Protein AF-A0A4Y7SCY8-F1 (afdb_monomer)

Mean predicted aligned error: 16.17 Å

Solvent-accessible surface area (backbone atoms only — not comparable to full-atom values): 8441 Å² total; per-residue (Å²): 136,86,80,52,72,66,57,56,50,51,53,52,52,53,58,57,61,72,68,64,73,79,76,73,81,62,81,83,81,63,53,96,80,76,56,55,73,68,56,47,51,55,48,59,73,68,50,80,86,75,78,75,74,79,76,79,71,81,71,96,71,90,71,91,79,78,65,60,58,93,83,46,55,41,35,58,66,50,51,37,51,25,41,33,74,73,66,67,45,55,67,69,60,37,48,51,55,42,52,54,47,34,73,57,31,16,30,80,87,68,52,22,28,49,82,67,67,69,52,73,86,41,50,84,81,65,68,82,90,56,56,61,56

Organism: Coprinellus micaceus (NCBI:txid71717)

Nearest PDB structures (foldseek):
  2yp1-assembly2_D  TM=9.973E-01  e=1.282E-07  Cyclocybe aegerita
  6ekw-assembly1_A  TM=9.989E-01  e=1.373E-07  Cyclocybe aegerita
  7pn7-assembly1_A  TM=9.985E-01  e=2.743E-07  Cyclocybe aegerita

Structure (mmCIF, N/CA/C/O backbone):
data_AF-A0A4Y7SCY8-F1
#
_entry.id   AF-A0A4Y7SCY8-F1
#
loop_
_atom_site.group_PDB
_atom_site.id
_atom_site.type_symbol
_atom_site.label_atom_id
_atom_site.label_alt_id
_atom_site.label_comp_id
_atom_site.label_asym_id
_atom_site.label_entity_id
_atom_site.label_seq_id
_atom_site.pdbx_PDB_ins_code
_atom_site.Cartn_x
_atom_site.Cartn_y
_atom_site.Cartn_z
_atom_site.occupancy
_atom_site.B_iso_or_equiv
_atom_site.auth_seq_id
_atom_site.auth_comp_id
_atom_site.auth_asym_id
_atom_site.auth_atom_id
_atom_site.pdbx_PDB_model_num
ATOM 1 N N . MET A 1 1 ? 3.379 31.008 -13.791 1.00 52.06 1 MET A N 1
ATOM 2 C CA . MET A 1 1 ? 1.904 31.108 -13.770 1.00 52.06 1 MET A CA 1
ATOM 3 C C . MET A 1 1 ? 1.502 31.354 -12.321 1.00 52.06 1 MET A C 1
ATOM 5 O O . MET A 1 1 ? 1.728 30.479 -11.499 1.00 52.06 1 MET A O 1
ATOM 9 N N . ALA A 1 2 ? 1.087 32.571 -11.962 1.00 66.75 2 ALA A N 1
ATOM 10 C CA . ALA A 1 2 ? 0.773 32.913 -10.572 1.00 66.75 2 ALA A CA 1
ATOM 11 C C . ALA A 1 2 ? -0.702 32.600 -10.292 1.00 66.75 2 ALA A C 1
ATOM 13 O O . ALA A 1 2 ? -1.580 33.135 -10.966 1.00 66.75 2 ALA A O 1
ATOM 14 N N . PHE A 1 3 ? -0.974 31.720 -9.328 1.00 75.12 3 PHE A N 1
ATOM 15 C CA . PHE A 1 3 ? -2.342 31.434 -8.905 1.00 75.12 3 PHE A CA 1
ATOM 16 C C . PHE A 1 3 ? -2.903 32.615 -8.108 1.00 75.12 3 PHE A C 1
ATOM 18 O O . PHE A 1 3 ? -2.217 33.205 -7.272 1.00 75.12 3 PHE A O 1
ATOM 25 N N . ASN A 1 4 ? -4.152 32.984 -8.391 1.00 85.50 4 ASN A N 1
ATOM 26 C CA . ASN A 1 4 ?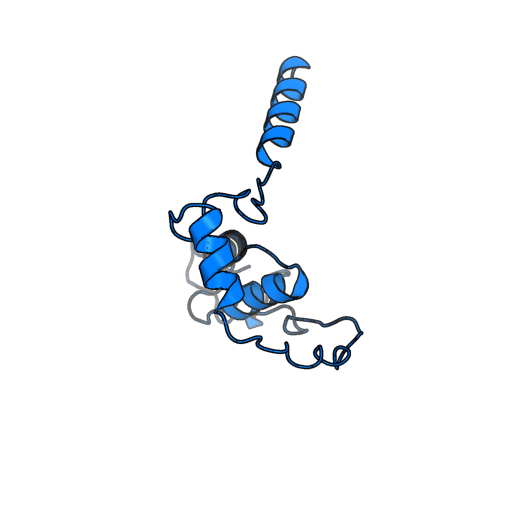 -4.814 34.084 -7.701 1.00 85.50 4 ASN A CA 1
ATOM 27 C C . ASN A 1 4 ? -5.115 33.700 -6.234 1.00 85.50 4 ASN A C 1
ATOM 29 O O . ASN A 1 4 ? -5.271 32.526 -5.887 1.00 85.50 4 ASN A O 1
ATOM 33 N N . ARG A 1 5 ? -5.172 34.699 -5.343 1.00 82.38 5 ARG A N 1
ATOM 34 C CA . ARG A 1 5 ? -5.378 34.474 -3.899 1.00 82.38 5 ARG A CA 1
ATOM 35 C C . ARG A 1 5 ? -6.682 33.725 -3.599 1.00 82.38 5 ARG A C 1
ATOM 37 O O . ARG A 1 5 ? -6.717 32.916 -2.678 1.00 82.38 5 ARG A O 1
ATOM 44 N N . SER A 1 6 ? -7.716 33.946 -4.406 1.00 83.94 6 SER A N 1
ATOM 45 C CA . SER A 1 6 ? -9.010 33.267 -4.288 1.00 83.94 6 SER A CA 1
ATOM 46 C C . SER A 1 6 ? -8.925 31.773 -4.611 1.00 83.94 6 SER A C 1
ATOM 48 O O . SER A 1 6 ? -9.537 30.965 -3.925 1.00 83.94 6 SER A O 1
ATOM 50 N N . PHE A 1 7 ? -8.127 31.386 -5.605 1.00 86.25 7 PHE A N 1
ATOM 51 C CA . PHE A 1 7 ? -7.899 29.991 -5.977 1.00 86.25 7 PHE A CA 1
ATOM 52 C C . PHE A 1 7 ? -7.107 29.256 -4.900 1.00 86.25 7 PHE A C 1
ATOM 54 O O . PHE A 1 7 ? -7.470 28.145 -4.530 1.00 86.25 7 PHE A O 1
ATOM 61 N N . LEU A 1 8 ? -6.077 29.898 -4.341 1.00 86.62 8 LEU A N 1
ATOM 62 C CA . LEU A 1 8 ? -5.317 29.336 -3.221 1.00 86.62 8 LEU A CA 1
ATOM 63 C C . LEU A 1 8 ? -6.203 29.142 -1.979 1.00 86.62 8 LEU A C 1
ATOM 65 O O . LEU A 1 8 ? -6.114 28.112 -1.318 1.00 86.62 8 LEU A O 1
ATOM 69 N N . SER A 1 9 ? -7.092 30.099 -1.700 1.00 86.19 9 SER A N 1
ATOM 70 C CA . SER A 1 9 ? -8.082 30.010 -0.620 1.00 86.19 9 SER A CA 1
ATOM 71 C C . SER A 1 9 ? -9.086 28.873 -0.837 1.00 86.19 9 SER A C 1
ATOM 73 O O . SER A 1 9 ? -9.328 28.097 0.086 1.00 86.19 9 SER A O 1
ATOM 75 N N . LEU A 1 10 ? -9.643 28.749 -2.043 1.00 89.44 10 LEU A N 1
ATOM 76 C CA . LEU A 1 10 ? -10.599 27.696 -2.379 1.00 89.44 10 LEU A CA 1
ATOM 77 C C . LEU A 1 10 ? -9.946 26.312 -2.294 1.00 89.44 10 LEU A C 1
ATOM 79 O O . LEU A 1 10 ? -10.507 25.398 -1.698 1.00 89.44 10 LEU A O 1
ATOM 83 N N . PHE A 1 11 ? -8.739 26.173 -2.845 1.00 87.75 11 PHE A N 1
ATOM 84 C CA . PHE A 1 11 ? -7.973 24.931 -2.797 1.00 87.75 11 PHE A CA 1
ATOM 85 C C . PHE A 1 11 ? -7.641 24.524 -1.356 1.00 87.75 11 PHE A C 1
ATOM 87 O O . PHE A 1 11 ? -7.809 23.361 -0.994 1.00 87.75 11 PHE A O 1
ATOM 94 N N . ALA A 1 12 ? -7.236 25.479 -0.512 1.00 87.44 12 ALA A N 1
ATOM 95 C CA . ALA A 1 12 ? -6.989 25.225 0.905 1.00 87.44 12 ALA A CA 1
ATOM 96 C C . ALA A 1 12 ? -8.257 24.754 1.634 1.00 87.44 12 ALA A C 1
ATOM 98 O O . ALA A 1 12 ? -8.200 23.800 2.406 1.00 87.44 12 ALA A O 1
ATOM 99 N N . LEU A 1 13 ? -9.406 25.376 1.354 1.00 87.50 13 LEU A N 1
ATOM 100 C CA . LEU A 1 13 ? -10.684 25.023 1.972 1.00 87.50 13 LEU A CA 1
ATOM 101 C C . LEU A 1 13 ? -11.157 23.620 1.556 1.00 87.50 13 LEU A C 1
ATOM 103 O O . LEU A 1 13 ? -11.545 22.827 2.411 1.00 87.50 13 LEU A O 1
ATOM 107 N N . VAL A 1 14 ? -11.053 23.277 0.268 1.00 87.06 14 VAL A N 1
ATOM 108 C CA . VAL A 1 14 ? -11.416 21.946 -0.254 1.00 87.06 14 VAL A CA 1
ATOM 109 C C . VAL A 1 14 ? -10.481 20.852 0.279 1.00 87.06 14 VAL A C 1
ATOM 111 O O . VAL A 1 14 ? -10.954 19.790 0.688 1.00 87.06 14 VAL A O 1
ATOM 114 N N . SER A 1 15 ? -9.171 21.106 0.355 1.00 81.25 15 SER A N 1
ATOM 115 C CA . SER A 1 15 ? -8.226 20.169 0.983 1.00 81.25 15 SER A CA 1
ATOM 116 C C . SER A 1 15 ? -8.512 19.964 2.472 1.00 81.25 15 SER A C 1
ATOM 118 O O . SER A 1 15 ? -8.378 18.850 2.971 1.00 81.25 15 SER A O 1
ATOM 120 N N . LEU A 1 16 ? -8.955 20.997 3.195 1.00 79.75 16 LEU A N 1
ATOM 121 C CA . LEU A 1 16 ? -9.318 20.852 4.607 1.00 79.75 16 LEU A CA 1
ATOM 122 C C . LEU A 1 16 ? -10.574 19.981 4.788 1.00 79.75 16 LEU A C 1
ATOM 124 O O . LEU A 1 16 ? -10.606 19.116 5.657 1.00 79.75 16 LEU A O 1
ATOM 128 N N . LEU A 1 17 ? -11.590 20.182 3.943 1.00 74.56 17 LEU A N 1
ATOM 129 C CA . LEU A 1 17 ? -12.866 19.456 3.995 1.00 74.56 17 LEU A CA 1
ATOM 130 C C . LEU A 1 17 ? -12.732 17.969 3.642 1.00 74.56 17 LEU A C 1
ATOM 132 O O . LEU A 1 17 ? -13.449 17.140 4.192 1.00 74.56 17 LEU A O 1
ATOM 136 N N . THR A 1 18 ? -11.809 17.621 2.747 1.00 71.00 18 THR A N 1
ATOM 137 C CA . THR A 1 18 ? -11.610 16.235 2.282 1.00 71.00 18 THR A CA 1
ATOM 138 C C . THR A 1 18 ? -10.847 15.350 3.271 1.00 71.00 18 THR A C 1
ATOM 140 O O . THR A 1 18 ? -10.896 14.132 3.142 1.00 71.00 18 THR A O 1
ATOM 143 N N . ASN A 1 19 ? -10.199 15.931 4.287 1.00 61.97 19 ASN A N 1
ATOM 144 C CA . ASN A 1 19 ? -9.495 15.191 5.342 1.00 61.97 19 ASN A CA 1
ATOM 145 C C . ASN A 1 19 ? -10.348 14.950 6.600 1.00 61.97 19 ASN A C 1
ATOM 147 O O . ASN A 1 19 ? -9.864 14.370 7.573 1.00 61.97 19 ASN A O 1
ATOM 151 N N . ILE A 1 20 ? -11.621 15.361 6.601 1.00 63.69 20 ILE A N 1
ATOM 152 C CA . ILE A 1 20 ? -12.555 15.067 7.694 1.00 63.69 20 ILE A CA 1
ATOM 153 C C . ILE A 1 20 ? -13.111 13.653 7.481 1.00 63.69 20 ILE A C 1
ATOM 155 O O . ILE A 1 20 ? -14.288 13.456 7.177 1.00 63.69 20 ILE A O 1
ATOM 159 N N . SER A 1 21 ? -12.245 12.646 7.608 1.00 56.44 21 SER A N 1
ATOM 160 C CA . SER A 1 21 ? -12.667 11.253 7.734 1.00 56.44 21 SER A CA 1
ATOM 161 C C . SER A 1 21 ? -13.548 11.146 8.972 1.00 56.44 21 SER A C 1
ATOM 163 O O . SER A 1 21 ? -13.070 11.206 10.103 1.00 56.44 21 SER A O 1
ATOM 165 N N . SER A 1 22 ? -14.857 11.042 8.757 1.00 56.62 22 SER A N 1
ATOM 166 C CA . SER A 1 22 ? -15.841 10.858 9.817 1.00 56.62 22 SER A CA 1
ATOM 167 C C . SER A 1 22 ? -15.729 9.414 10.296 1.00 56.62 22 SER A C 1
ATOM 169 O O . SER A 1 22 ? -16.435 8.521 9.832 1.00 56.62 22 SER A O 1
ATOM 171 N N . THR A 1 23 ? -14.793 9.154 11.205 1.00 48.28 23 THR A N 1
ATOM 172 C CA . THR A 1 23 ? -14.781 7.902 11.952 1.00 48.28 23 THR A CA 1
ATOM 173 C C . THR A 1 23 ? -15.944 7.966 12.935 1.00 48.28 23 THR A C 1
ATOM 175 O O . THR A 1 23 ? -15.848 8.524 14.026 1.00 48.28 23 THR A O 1
ATOM 178 N N . LEU A 1 24 ? -17.100 7.436 12.528 1.00 50.78 24 LEU A N 1
ATOM 179 C CA . LEU A 1 24 ? -18.202 7.179 13.448 1.00 50.78 24 LEU A CA 1
ATOM 180 C C . LEU A 1 24 ? -17.775 6.024 14.356 1.00 50.78 24 LEU A C 1
ATOM 182 O O . LEU A 1 24 ? -18.077 4.857 14.109 1.00 50.78 24 LEU A O 1
ATOM 186 N N . ALA A 1 25 ? -17.001 6.357 15.387 1.00 51.84 25 ALA A N 1
ATOM 187 C CA . ALA A 1 25 ? -16.737 5.474 16.503 1.00 51.84 25 ALA A CA 1
ATOM 188 C C . ALA A 1 25 ? -18.059 5.300 17.258 1.00 51.84 25 ALA A C 1
ATOM 190 O O . ALA A 1 25 ? -18.403 6.083 18.137 1.00 51.84 25 ALA A O 1
ATOM 191 N N . PHE A 1 26 ? -18.784 4.262 16.844 1.00 38.53 26 PHE A N 1
ATOM 192 C CA . PHE A 1 26 ? -20.073 3.798 17.349 1.00 38.53 26 PHE A CA 1
ATOM 193 C C . PHE A 1 26 ? -21.268 4.725 17.036 1.00 38.53 26 PHE A C 1
ATOM 195 O O . PHE A 1 26 ? -21.239 5.919 17.335 1.00 38.53 26 PHE A O 1
ATOM 202 N N . PRO A 1 27 ? -22.359 4.197 16.441 1.00 51.56 27 PRO A N 1
ATOM 203 C CA . PRO A 1 27 ? -23.592 4.957 16.280 1.00 51.56 27 PRO A CA 1
ATOM 204 C C . PRO A 1 27 ? -24.110 5.361 17.662 1.00 51.56 27 PRO A C 1
ATOM 206 O O . PRO A 1 27 ? -24.338 4.516 18.526 1.00 51.56 27 PRO A O 1
ATOM 209 N N . SER A 1 28 ? -24.270 6.665 17.880 1.00 51.16 28 SER A N 1
ATOM 210 C CA . SER A 1 28 ? -24.792 7.212 19.127 1.00 51.16 28 SER A CA 1
ATOM 211 C C . SER A 1 28 ? -26.221 6.704 19.354 1.00 51.16 28 SER A C 1
ATOM 213 O O . SER A 1 28 ? -27.143 7.123 18.664 1.00 51.16 28 SER A O 1
ATOM 215 N N . TYR A 1 29 ? -26.374 5.770 20.295 1.00 46.81 29 TYR A N 1
ATOM 216 C CA . TYR A 1 29 ? -27.619 5.348 20.955 1.00 46.81 29 TYR A CA 1
ATOM 217 C C . TYR A 1 29 ? -28.839 5.061 20.063 1.00 46.81 29 TYR A C 1
ATOM 219 O O . TYR A 1 29 ? -29.977 5.201 20.510 1.00 46.81 29 TYR A O 1
ATOM 227 N N . SER A 1 30 ? -28.642 4.606 18.823 1.00 55.00 30 SER A N 1
ATOM 228 C CA . SER A 1 30 ? -29.727 3.899 18.139 1.00 55.00 30 SER A CA 1
ATOM 229 C C . SER A 1 30 ? -29.990 2.609 18.912 1.00 55.00 30 SER A C 1
ATOM 231 O O . SER A 1 30 ? -29.038 1.916 19.280 1.00 55.00 30 SER A O 1
ATOM 233 N N . SER A 1 31 ? -31.260 2.323 19.207 1.00 57.12 31 SER A N 1
ATOM 234 C CA . SER A 1 31 ? -31.653 1.154 19.992 1.00 57.12 31 SER A CA 1
ATOM 235 C C . SER A 1 31 ? -30.953 -0.098 19.456 1.00 57.12 31 SER A C 1
ATOM 237 O O . SER A 1 31 ? -31.079 -0.399 18.268 1.00 57.12 31 SER A O 1
ATOM 239 N N . LEU A 1 32 ? -30.215 -0.806 20.326 1.00 60.66 32 LEU A N 1
ATOM 240 C CA . LEU A 1 32 ? -29.301 -1.906 19.976 1.00 60.66 32 LEU A CA 1
ATOM 241 C C . LEU A 1 32 ? -29.939 -3.002 19.094 1.00 60.66 32 LEU A C 1
ATOM 243 O O . LEU A 1 32 ? -29.212 -3.770 18.469 1.00 60.66 32 LEU A O 1
ATOM 247 N N . ALA A 1 33 ? -31.274 -3.069 19.028 1.00 67.62 33 ALA A N 1
ATOM 248 C CA . ALA A 1 33 ? -32.030 -3.936 18.124 1.00 67.62 33 ALA A CA 1
ATOM 249 C C . ALA A 1 33 ? -33.466 -3.435 17.821 1.00 67.62 33 ALA A C 1
ATOM 251 O O . ALA A 1 33 ? -34.316 -4.230 17.429 1.00 67.62 33 ALA A O 1
ATOM 252 N N . GLY A 1 34 ? -33.780 -2.146 18.030 1.00 69.75 34 GLY A N 1
ATOM 253 C CA . GLY A 1 34 ? -35.153 -1.621 17.878 1.00 69.75 34 GLY A CA 1
ATOM 254 C C . GLY A 1 34 ? -36.094 -1.878 19.069 1.00 69.75 34 GLY A C 1
ATOM 255 O O . GLY A 1 34 ? -37.305 -1.727 18.934 1.00 69.75 34 GLY A O 1
ATOM 256 N N . LEU A 1 35 ? -35.541 -2.243 20.226 1.00 73.56 35 LEU A N 1
ATOM 257 C CA . LEU A 1 35 ? -36.253 -2.418 21.496 1.00 73.56 35 LEU A CA 1
ATOM 258 C C . LEU A 1 35 ? -36.425 -1.084 22.239 1.00 73.56 35 LEU A C 1
ATOM 260 O O . LEU A 1 35 ? -35.603 -0.172 22.107 1.00 73.56 35 LEU A O 1
ATOM 264 N N . SER A 1 36 ? -37.473 -0.959 23.047 1.00 79.12 36 SER A N 1
ATOM 265 C CA . SER A 1 36 ? -37.603 0.172 23.968 1.00 79.12 36 SER A CA 1
ATOM 266 C C . SER A 1 36 ? -36.565 0.083 25.096 1.00 79.12 36 SER A C 1
ATOM 268 O O . SER A 1 36 ? -36.117 -1.000 25.462 1.00 79.12 36 SER A O 1
ATOM 270 N N . GLU A 1 37 ? -36.175 1.221 25.675 1.00 77.38 37 GLU A N 1
ATOM 271 C CA . GLU A 1 37 ? -35.166 1.294 26.750 1.00 77.38 37 GLU A CA 1
ATOM 272 C C . GLU A 1 37 ? -35.485 0.364 27.936 1.00 77.38 37 GLU A C 1
ATOM 274 O O . GLU A 1 37 ? -34.601 -0.290 28.477 1.00 77.38 37 GLU A O 1
ATOM 279 N N . ARG A 1 38 ? -36.774 0.208 28.259 1.00 76.94 38 ARG A N 1
ATOM 280 C CA . ARG A 1 38 ? -37.252 -0.673 29.336 1.00 76.94 38 ARG A CA 1
ATOM 281 C C . ARG A 1 38 ? -37.073 -2.155 29.010 1.00 76.94 38 ARG A C 1
ATOM 283 O O . ARG A 1 38 ? -36.728 -2.937 29.886 1.00 76.94 38 ARG A O 1
ATOM 290 N N . GLU A 1 39 ? -37.292 -2.539 27.752 1.00 79.75 39 GLU A N 1
ATOM 291 C CA . GLU A 1 39 ? -37.039 -3.909 27.292 1.00 79.75 39 GLU A CA 1
ATOM 292 C C . GLU A 1 39 ? -35.538 -4.207 27.280 1.00 79.75 39 GLU A C 1
ATOM 294 O O . GLU A 1 39 ? -35.130 -5.319 27.601 1.00 79.75 39 GLU A O 1
ATOM 299 N N . VAL A 1 40 ? -34.699 -3.215 26.959 1.00 79.19 40 VAL A N 1
ATOM 300 C CA . VAL A 1 40 ? -33.241 -3.354 27.063 1.00 79.19 40 VAL A CA 1
ATOM 301 C C . VAL A 1 40 ? -32.826 -3.549 28.519 1.00 79.19 40 VAL A C 1
ATOM 303 O O . VAL A 1 40 ? -32.057 -4.465 28.788 1.00 79.19 40 VAL A O 1
ATOM 306 N N . GLU A 1 41 ? -33.350 -2.764 29.462 1.00 83.69 41 GLU A N 1
ATOM 307 C CA . GLU A 1 41 ? -33.064 -2.944 30.893 1.00 83.69 41 GLU A CA 1
ATOM 308 C C . GLU A 1 41 ? -33.511 -4.318 31.406 1.00 83.69 41 GLU A C 1
ATOM 310 O O . GLU A 1 41 ? -32.752 -4.996 32.102 1.00 83.69 41 GLU A O 1
ATOM 315 N N . GLU A 1 42 ? -34.706 -4.769 31.017 1.00 85.88 42 GLU A N 1
ATOM 316 C CA . GLU A 1 42 ? -35.218 -6.086 31.396 1.00 85.88 42 GLU A CA 1
ATOM 317 C C . GLU A 1 42 ? -34.360 -7.220 30.816 1.00 85.88 42 GLU A C 1
ATOM 319 O O . GLU A 1 42 ? -34.058 -8.196 31.506 1.00 85.88 42 GLU A O 1
ATOM 324 N N . LEU A 1 43 ? -33.914 -7.094 29.563 1.00 79.75 43 LEU A N 1
ATOM 325 C CA . LEU A 1 43 ? -33.026 -8.076 28.947 1.00 79.75 43 LEU A CA 1
ATOM 326 C C . LEU A 1 43 ? -31.631 -8.044 29.569 1.00 79.75 43 LEU A C 1
ATOM 328 O O . LEU A 1 43 ? -31.106 -9.104 29.893 1.00 79.75 43 LEU A O 1
ATOM 332 N N . VAL A 1 44 ? -31.050 -6.864 29.800 1.00 79.44 44 VAL A N 1
ATOM 333 C CA . VAL A 1 44 ? -29.740 -6.704 30.452 1.00 79.44 44 VAL A CA 1
ATOM 334 C C . VAL A 1 44 ? -29.755 -7.303 31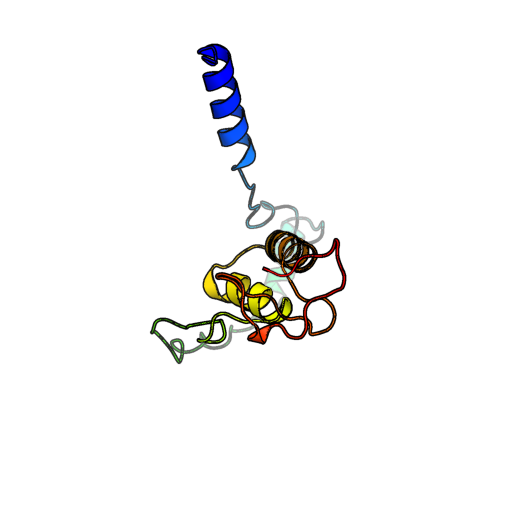.857 1.00 79.44 44 VAL A C 1
ATOM 336 O O . VAL A 1 44 ? -28.799 -7.978 32.231 1.00 79.44 44 VAL A O 1
ATOM 339 N N . ALA A 1 45 ? -30.855 -7.153 32.600 1.00 82.44 45 ALA A N 1
ATOM 340 C CA . ALA A 1 45 ? -31.027 -7.779 33.910 1.00 82.44 45 ALA A CA 1
ATOM 341 C C . ALA A 1 45 ? -31.095 -9.318 33.849 1.00 82.44 45 ALA A C 1
ATOM 343 O O . ALA A 1 45 ? -30.771 -9.990 34.829 1.00 82.44 45 ALA A O 1
ATOM 344 N N . ARG A 1 46 ? -31.512 -9.889 32.711 1.00 82.62 46 ARG A N 1
ATOM 345 C CA . ARG A 1 46 ? -31.617 -11.342 32.487 1.00 82.62 46 ARG A CA 1
ATOM 346 C C . ARG A 1 46 ? -30.390 -11.948 31.809 1.00 82.62 46 ARG A C 1
ATOM 348 O O . ARG A 1 46 ? -30.278 -13.175 31.767 1.00 82.62 46 ARG A O 1
ATOM 355 N N . LEU A 1 47 ? -29.496 -11.129 31.257 1.00 82.69 47 LEU A N 1
ATOM 356 C CA . LEU A 1 47 ? -28.291 -11.615 30.601 1.00 82.69 47 LEU A CA 1
ATOM 357 C C . LEU A 1 47 ? -27.318 -12.197 31.640 1.00 82.69 47 LEU A C 1
ATOM 359 O O . LEU A 1 47 ? -27.069 -11.581 32.678 1.00 82.69 47 LEU A O 1
ATOM 363 N N . PRO A 1 48 ? -26.730 -13.376 31.374 1.00 80.50 48 PRO A N 1
ATOM 364 C CA . PRO A 1 48 ? -25.678 -13.910 32.223 1.00 80.50 48 PRO A CA 1
ATOM 365 C C . PRO A 1 48 ? -24.451 -12.996 32.150 1.00 80.50 48 PRO A C 1
ATOM 367 O O . PRO A 1 48 ? -24.019 -12.607 31.063 1.00 80.50 48 PRO A O 1
ATOM 370 N N . GLN A 1 49 ? -23.859 -12.668 33.299 1.00 74.25 49 GLN A N 1
ATOM 371 C CA . GLN A 1 49 ? -22.617 -11.902 33.313 1.00 74.25 49 GLN A CA 1
ATOM 372 C C . GLN A 1 49 ? -21.467 -12.765 32.787 1.00 74.25 49 GLN A C 1
ATOM 374 O O . GLN A 1 49 ? -21.048 -13.728 33.430 1.00 74.25 49 GLN A O 1
ATOM 379 N N . VAL A 1 50 ? -20.948 -12.409 31.613 1.00 77.50 50 VAL A N 1
ATOM 380 C CA . VAL A 1 50 ? -19.704 -12.970 31.085 1.00 77.50 50 VAL A CA 1
ATOM 381 C C . VAL A 1 50 ? -18.565 -12.125 31.637 1.00 77.50 50 VAL A C 1
ATOM 383 O O . VAL A 1 50 ? -18.381 -10.982 31.220 1.00 77.50 50 VAL A O 1
ATOM 386 N N . LEU A 1 51 ? -17.814 -12.673 32.595 1.00 76.69 51 LEU A N 1
ATOM 387 C CA . LEU A 1 51 ? -16.569 -12.045 33.027 1.00 76.69 51 LEU A CA 1
ATOM 388 C C . LEU A 1 51 ? -15.630 -11.987 31.817 1.00 76.69 51 LEU A C 1
ATOM 390 O O . LEU A 1 51 ? -15.378 -13.034 31.208 1.00 76.69 51 LEU A O 1
ATOM 394 N N . PRO A 1 52 ? -15.132 -10.798 31.437 1.00 77.69 52 PRO A N 1
ATOM 395 C CA . PRO A 1 52 ? -14.154 -10.725 30.372 1.00 77.69 52 PRO A CA 1
ATOM 396 C C . PRO A 1 52 ? -12.924 -11.547 30.783 1.00 77.69 52 PRO A C 1
ATOM 398 O O . PRO A 1 52 ? -12.578 -11.582 31.970 1.00 77.69 52 PRO A O 1
ATOM 401 N N . PRO A 1 53 ? -12.260 -12.223 29.831 1.00 84.56 53 PRO A N 1
ATOM 402 C CA . PRO A 1 53 ? -10.985 -12.858 30.121 1.00 84.56 53 PRO A CA 1
ATOM 403 C C . PRO A 1 53 ? -10.006 -11.806 30.653 1.00 84.56 53 PRO A C 1
ATOM 405 O O . PRO A 1 53 ? -10.118 -10.621 30.321 1.00 84.56 53 PRO A O 1
ATOM 408 N N . ASN A 1 54 ? -9.033 -12.238 31.460 1.00 84.75 54 ASN A N 1
ATOM 409 C CA . ASN A 1 54 ? -7.947 -11.355 31.875 1.00 84.75 54 ASN A CA 1
ATOM 410 C C . ASN A 1 54 ? -7.360 -10.664 30.636 1.00 84.75 54 ASN A C 1
ATOM 412 O O . ASN A 1 54 ? -7.213 -11.324 29.598 1.00 84.75 54 ASN A O 1
ATOM 416 N N . PRO A 1 55 ? -7.046 -9.356 30.724 1.00 82.38 55 PRO A N 1
ATOM 417 C CA . PRO A 1 55 ? -6.492 -8.641 29.591 1.00 82.38 55 PRO A CA 1
ATOM 418 C C . PRO A 1 55 ? -5.271 -9.408 29.074 1.00 82.38 55 PRO A C 1
ATOM 420 O O . PRO A 1 55 ? -4.503 -9.940 29.887 1.00 82.38 55 PRO A O 1
ATOM 423 N N . PRO A 1 56 ? -5.093 -9.492 27.744 1.00 87.19 56 PRO A N 1
ATOM 424 C CA . PRO A 1 56 ? -3.878 -10.043 27.175 1.00 87.19 56 PRO A CA 1
ATOM 425 C C . PRO A 1 56 ? -2.659 -9.405 27.845 1.00 87.19 56 PRO A C 1
ATOM 427 O O . PRO A 1 56 ? -2.667 -8.211 28.158 1.00 87.19 56 PRO A O 1
ATOM 430 N N . GLY A 1 57 ? -1.6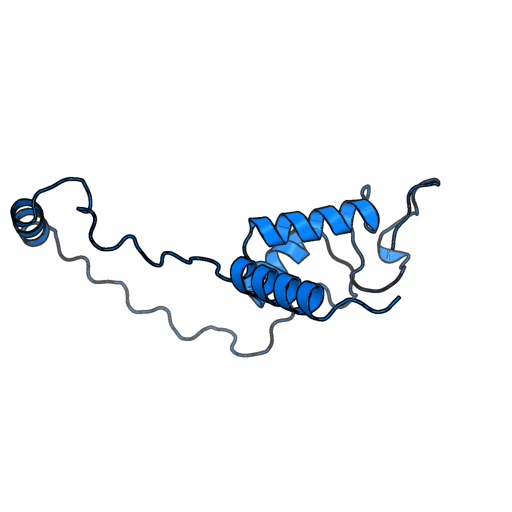30 -10.212 28.098 1.00 81.81 57 GLY A N 1
ATOM 431 C CA . GLY A 1 57 ? -0.387 -9.716 28.675 1.00 81.81 57 GLY A CA 1
ATOM 432 C C . GLY A 1 57 ? 0.262 -8.632 27.800 1.00 81.81 57 GLY A C 1
ATOM 433 O O . GLY A 1 57 ? -0.148 -8.421 26.654 1.00 81.81 57 GLY A O 1
ATOM 434 N N . PRO A 1 58 ? 1.291 -7.942 28.320 1.00 78.75 58 PRO A N 1
ATOM 435 C CA . PRO A 1 58 ? 2.090 -7.021 27.523 1.00 78.75 58 PRO A CA 1
ATOM 436 C C . PRO A 1 58 ? 2.550 -7.683 26.221 1.00 78.75 58 PRO A C 1
ATOM 438 O O . PRO A 1 58 ? 2.856 -8.875 26.201 1.00 78.75 58 PRO A O 1
ATOM 441 N N . LEU A 1 59 ? 2.599 -6.904 25.142 1.00 77.38 59 LEU A N 1
ATOM 442 C CA . LEU A 1 59 ? 3.037 -7.387 23.834 1.00 77.38 59 LEU A CA 1
ATOM 443 C C . LEU A 1 59 ? 4.414 -8.057 23.944 1.00 77.38 59 LEU A C 1
ATOM 445 O O . LEU A 1 59 ? 5.324 -7.497 24.555 1.00 77.38 59 LEU A O 1
ATOM 449 N N . GLU A 1 60 ? 4.581 -9.221 23.308 1.00 76.44 60 GLU A N 1
ATOM 450 C CA . GLU A 1 60 ? 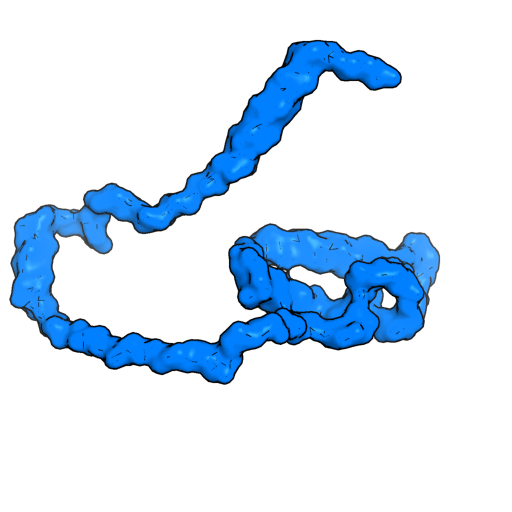5.854 -9.962 23.322 1.00 76.44 60 GLU A CA 1
ATOM 451 C C . GLU A 1 60 ? 7.019 -9.159 22.719 1.00 76.44 60 GLU A C 1
ATOM 453 O O . GLU A 1 60 ? 8.180 -9.397 23.048 1.00 76.44 60 GLU A O 1
ATOM 458 N N . PHE A 1 61 ? 6.723 -8.182 21.857 1.00 74.69 61 PHE A N 1
ATOM 459 C CA . PHE A 1 61 ? 7.718 -7.330 21.220 1.00 74.69 61 PHE A CA 1
ATOM 460 C C . PHE A 1 61 ? 7.344 -5.848 21.347 1.00 74.69 61 PHE A C 1
ATOM 462 O O . PHE A 1 61 ? 6.314 -5.413 20.838 1.00 74.69 61 PHE A O 1
ATOM 469 N N . ASN A 1 62 ? 8.208 -5.069 22.004 1.00 61.16 62 ASN A N 1
ATOM 470 C CA . ASN A 1 62 ? 8.046 -3.627 22.243 1.00 61.16 62 ASN A CA 1
ATOM 471 C C . ASN A 1 62 ? 9.028 -2.752 21.431 1.00 61.16 62 ASN A C 1
ATOM 473 O O . ASN A 1 62 ? 9.162 -1.560 21.704 1.00 61.16 62 ASN A O 1
ATOM 477 N N . GLY A 1 63 ? 9.738 -3.342 20.464 1.00 66.06 63 GLY A N 1
ATOM 478 C CA . GLY A 1 63 ? 10.724 -2.660 19.623 1.00 66.06 63 GLY A CA 1
ATOM 479 C C . GLY A 1 63 ? 10.175 -2.200 18.269 1.00 66.06 63 GLY A C 1
ATOM 480 O O . GLY A 1 63 ? 9.002 -2.373 17.941 1.00 66.06 63 GLY A O 1
ATOM 481 N N . THR A 1 64 ? 11.048 -1.639 17.431 1.00 65.19 64 THR A N 1
ATOM 482 C CA . THR A 1 64 ? 10.719 -1.292 16.042 1.00 65.19 64 THR A CA 1
ATOM 483 C C . THR A 1 64 ? 10.619 -2.557 15.183 1.00 65.19 64 THR A C 1
ATOM 485 O O . THR A 1 64 ? 11.602 -3.271 14.977 1.00 65.19 64 THR A O 1
ATOM 488 N N . LYS A 1 65 ? 9.418 -2.856 14.673 1.00 70.31 65 LYS A N 1
ATOM 489 C CA . LYS A 1 65 ? 9.180 -3.982 13.757 1.00 70.31 65 LYS A CA 1
ATOM 490 C C . LYS A 1 65 ? 9.386 -3.514 12.318 1.00 70.31 65 LYS A C 1
ATOM 492 O O . LYS A 1 65 ? 8.771 -2.544 11.882 1.00 70.31 65 LYS A O 1
ATOM 497 N N . LEU A 1 66 ? 10.243 -4.212 11.575 1.00 76.62 66 LEU A N 1
ATOM 498 C CA . LEU A 1 66 ? 10.306 -4.066 10.125 1.00 76.62 66 LEU A CA 1
ATOM 499 C C . LEU A 1 66 ? 9.308 -5.046 9.509 1.00 76.62 66 LEU A C 1
ATOM 501 O O . LEU A 1 66 ? 9.483 -6.257 9.615 1.00 76.62 66 LEU A O 1
ATOM 505 N N . TYR A 1 67 ? 8.259 -4.511 8.893 1.00 83.31 67 TYR A N 1
ATOM 506 C CA . TYR A 1 67 ? 7.167 -5.307 8.334 1.00 83.31 67 TYR A CA 1
ATOM 507 C C . TYR A 1 67 ? 7.437 -5.817 6.907 1.00 83.31 67 TYR A C 1
ATOM 509 O O . TYR A 1 67 ? 6.708 -6.676 6.422 1.00 83.31 67 TYR A O 1
ATOM 517 N N . LEU A 1 68 ? 8.484 -5.315 6.244 1.00 88.88 68 LEU A N 1
ATOM 518 C CA . LEU A 1 68 ? 8.852 -5.669 4.870 1.00 88.88 68 LEU A CA 1
ATOM 519 C C . LEU A 1 68 ? 10.205 -6.397 4.787 1.00 88.88 68 LEU A C 1
ATOM 521 O O . LEU A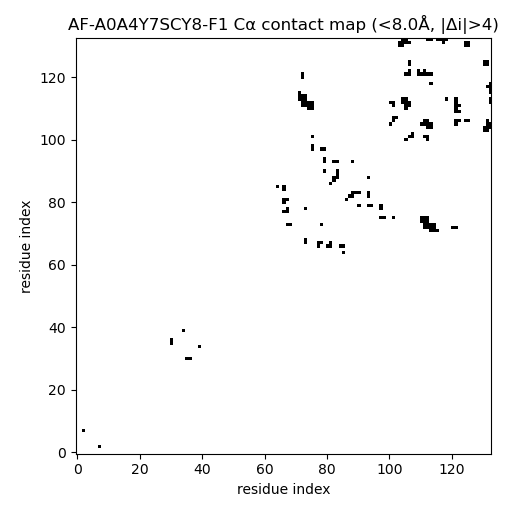 1 68 ? 11.054 -6.224 5.668 1.00 88.88 68 LEU A O 1
ATOM 525 N N . PRO A 1 69 ? 10.450 -7.170 3.712 1.00 87.62 69 PRO A N 1
ATOM 526 C CA . PRO A 1 69 ? 11.776 -7.687 3.390 1.00 87.62 69 PRO A CA 1
ATOM 527 C C . PRO A 1 69 ? 12.845 -6.584 3.386 1.00 87.62 69 PRO A C 1
ATOM 529 O O . PRO A 1 69 ? 12.657 -5.494 2.843 1.00 87.62 69 PRO A O 1
ATOM 532 N N . ARG A 1 70 ? 14.001 -6.875 3.997 1.00 88.12 70 ARG A N 1
ATOM 533 C CA . ARG A 1 70 ? 15.107 -5.910 4.183 1.00 88.12 70 ARG A CA 1
ATOM 534 C C . ARG A 1 70 ? 15.763 -5.453 2.887 1.00 88.12 70 ARG A C 1
ATOM 536 O O . ARG A 1 70 ? 16.541 -4.505 2.903 1.00 88.12 70 ARG A O 1
ATOM 543 N N . ASP A 1 71 ? 15.507 -6.145 1.791 1.00 88.12 71 ASP A N 1
ATOM 544 C CA . ASP A 1 71 ? 16.101 -5.852 0.501 1.00 88.12 71 ASP A CA 1
ATOM 545 C C . ASP A 1 71 ? 15.261 -4.913 -0.373 1.00 88.12 71 ASP A C 1
ATOM 547 O O . ASP A 1 71 ? 15.685 -4.601 -1.486 1.00 88.12 71 ASP A O 1
ATOM 551 N N . GLY A 1 72 ? 14.115 -4.445 0.136 1.00 90.06 72 GLY A N 1
ATOM 552 C CA . GLY A 1 72 ? 13.270 -3.460 -0.538 1.00 90.06 72 GLY A CA 1
ATOM 553 C C . GLY A 1 72 ? 12.490 -4.020 -1.728 1.00 90.06 72 GLY A C 1
ATOM 554 O O . GLY A 1 72 ? 12.066 -3.249 -2.590 1.00 90.06 72 GLY A O 1
ATOM 555 N N . VAL A 1 73 ? 12.319 -5.343 -1.798 1.00 93.25 73 VAL A N 1
ATOM 556 C CA . VAL A 1 73 ? 11.501 -6.015 -2.812 1.00 93.25 73 VAL A CA 1
ATOM 557 C C . VAL A 1 73 ? 10.454 -6.855 -2.101 1.00 93.25 73 VAL A C 1
ATOM 559 O O . VAL A 1 73 ? 10.780 -7.691 -1.263 1.00 93.25 73 VAL A O 1
ATOM 562 N N . ALA A 1 74 ? 9.187 -6.605 -2.406 1.00 94.62 74 ALA A N 1
ATOM 563 C CA . ALA A 1 74 ? 8.080 -7.226 -1.699 1.00 94.62 74 ALA A CA 1
ATOM 564 C C . ALA A 1 74 ? 6.906 -7.508 -2.632 1.00 94.62 74 ALA A C 1
ATOM 566 O O . ALA A 1 74 ? 6.734 -6.859 -3.665 1.00 94.62 74 ALA A O 1
ATOM 567 N N . THR A 1 75 ? 6.084 -8.471 -2.230 1.00 94.94 75 THR A N 1
ATOM 568 C CA . THR A 1 75 ? 4.803 -8.742 -2.890 1.00 94.94 75 THR A CA 1
ATOM 569 C C . THR A 1 75 ? 3.759 -7.693 -2.489 1.00 94.94 75 THR A C 1
ATOM 571 O O . THR A 1 75 ? 3.820 -7.167 -1.368 1.00 94.94 75 THR A O 1
ATOM 574 N N . PRO A 1 76 ? 2.751 -7.411 -3.334 1.00 93.56 76 PRO A N 1
ATOM 575 C CA . PRO A 1 76 ? 1.630 -6.536 -2.988 1.00 93.56 76 PRO A CA 1
ATOM 576 C C . PRO A 1 76 ? 0.980 -6.905 -1.652 1.00 93.56 76 PRO A C 1
ATOM 578 O O . PRO A 1 76 ? 0.718 -6.043 -0.814 1.00 93.56 76 PRO A O 1
ATOM 581 N N . THR A 1 77 ? 0.794 -8.202 -1.408 1.00 93.38 77 THR A N 1
ATOM 582 C CA . THR A 1 77 ? 0.202 -8.713 -0.166 1.00 93.38 77 THR A CA 1
ATOM 583 C C . THR A 1 77 ? 1.044 -8.351 1.057 1.00 93.38 77 THR A C 1
ATOM 585 O O . THR A 1 77 ? 0.501 -7.866 2.050 1.00 93.38 77 THR A O 1
ATOM 588 N N . GLN A 1 78 ? 2.369 -8.516 0.978 1.00 93.69 78 GLN A N 1
ATOM 589 C CA . GLN A 1 78 ? 3.278 -8.136 2.064 1.00 93.69 78 GLN A CA 1
ATOM 590 C C . GLN A 1 78 ? 3.241 -6.633 2.337 1.00 93.69 78 GLN A C 1
ATOM 592 O O . GLN A 1 78 ? 3.257 -6.233 3.497 1.00 93.69 78 GLN A O 1
ATOM 597 N N . ILE A 1 79 ? 3.154 -5.798 1.298 1.00 93.31 79 ILE A N 1
ATOM 598 C CA . ILE A 1 79 ? 3.077 -4.341 1.465 1.00 93.31 79 ILE A CA 1
ATOM 599 C C . ILE A 1 79 ? 1.753 -3.939 2.109 1.00 93.31 79 ILE A C 1
ATOM 601 O O . ILE A 1 79 ? 1.764 -3.169 3.066 1.00 93.31 79 ILE A O 1
ATOM 605 N N . ILE A 1 80 ? 0.628 -4.493 1.650 1.00 92.69 80 ILE A N 1
ATOM 606 C CA . ILE A 1 80 ? -0.697 -4.219 2.224 1.00 92.69 80 ILE A CA 1
ATOM 607 C C . ILE A 1 80 ? -0.728 -4.602 3.706 1.00 92.69 80 ILE A C 1
ATOM 609 O O . ILE A 1 80 ? -1.154 -3.803 4.538 1.00 92.69 80 ILE A O 1
ATOM 613 N N . GLN A 1 81 ? -0.235 -5.792 4.049 1.00 92.44 81 GLN A N 1
ATOM 614 C CA . GLN A 1 81 ? -0.155 -6.229 5.439 1.00 92.44 81 GLN A CA 1
ATOM 615 C C . GLN A 1 81 ? 0.781 -5.327 6.252 1.00 92.44 81 GLN A C 1
ATOM 617 O O . GLN A 1 81 ? 0.434 -4.917 7.356 1.00 92.44 81 GLN A O 1
ATOM 622 N N . ALA A 1 82 ? 1.932 -4.954 5.693 1.00 91.25 82 ALA A N 1
ATOM 623 C CA . ALA A 1 82 ? 2.898 -4.098 6.365 1.00 91.25 82 ALA A CA 1
ATOM 624 C C . ALA A 1 82 ? 2.353 -2.703 6.684 1.00 91.25 82 ALA A C 1
ATOM 626 O O . ALA A 1 82 ? 2.627 -2.184 7.763 1.00 91.25 82 ALA A O 1
ATOM 627 N N . VAL A 1 83 ? 1.577 -2.088 5.787 1.00 90.62 83 VAL A N 1
ATOM 628 C CA . VAL A 1 83 ? 0.992 -0.761 6.044 1.00 90.62 83 VAL A CA 1
ATOM 629 C C . VAL A 1 83 ? -0.222 -0.828 6.967 1.00 90.62 83 VAL A C 1
ATOM 631 O O . VAL A 1 83 ? -0.447 0.101 7.742 1.00 90.62 83 VAL A O 1
ATOM 634 N N . GLN A 1 84 ? -0.975 -1.930 6.940 1.00 91.38 84 GLN A N 1
ATOM 635 C CA . GLN A 1 84 ? -2.062 -2.161 7.893 1.00 91.38 84 GLN A CA 1
ATOM 636 C C . GLN A 1 84 ? -1.512 -2.391 9.302 1.00 91.38 84 GLN A C 1
ATOM 638 O O . GLN A 1 84 ? -1.920 -1.709 10.233 1.00 91.38 84 GLN A O 1
ATOM 643 N N . GLU A 1 85 ? -0.534 -3.280 9.471 1.00 89.12 85 GLU A N 1
ATOM 644 C CA . GLU A 1 85 ? 0.050 -3.552 10.788 1.00 89.12 85 GLU A CA 1
ATOM 645 C C . GLU A 1 85 ? 0.958 -2.415 11.284 1.00 89.12 85 GLU A C 1
ATOM 647 O O . GLU A 1 85 ? 0.982 -2.112 12.474 1.00 89.12 85 GLU A O 1
ATOM 652 N N . GLY A 1 86 ? 1.722 -1.786 10.387 1.00 87.62 86 GLY A N 1
ATOM 653 C CA . GLY A 1 86 ? 2.725 -0.785 10.746 1.00 87.62 86 GLY A CA 1
ATOM 654 C C . GLY A 1 86 ? 2.184 0.632 10.901 1.00 87.62 86 GLY A C 1
ATOM 655 O O . GLY A 1 86 ? 2.705 1.388 11.717 1.00 87.62 86 GLY A O 1
ATOM 656 N N . PHE A 1 87 ? 1.144 0.991 10.144 1.00 89.12 87 PHE A N 1
ATOM 657 C CA . PHE A 1 87 ? 0.581 2.346 10.130 1.00 89.12 87 PHE A CA 1
ATOM 658 C C . PHE A 1 87 ? -0.927 2.396 10.386 1.00 89.12 87 PHE A C 1
ATOM 660 O O . PHE A 1 87 ? -1.494 3.487 10.367 1.00 89.12 87 PHE A O 1
ATOM 667 N N . ASN A 1 88 ? -1.586 1.255 10.623 1.00 89.88 88 ASN A N 1
ATOM 668 C CA . ASN A 1 88 ? -3.044 1.177 10.752 1.00 89.88 88 ASN A CA 1
ATOM 669 C C . ASN A 1 88 ? -3.776 1.789 9.538 1.00 89.88 88 ASN A C 1
ATOM 671 O O . ASN A 1 88 ? -4.811 2.441 9.678 1.00 89.88 88 ASN A O 1
ATOM 675 N N . MET A 1 89 ? -3.197 1.638 8.339 1.00 88.50 89 MET A N 1
ATOM 676 C CA . MET A 1 89 ? -3.778 2.158 7.101 1.00 88.50 89 MET A CA 1
ATOM 677 C C . MET A 1 89 ? -5.078 1.418 6.768 1.00 88.50 89 MET A C 1
ATOM 679 O O . MET A 1 89 ? -5.128 0.192 6.842 1.00 88.50 89 MET A O 1
ATOM 683 N N . ASP A 1 90 ? -6.107 2.154 6.342 1.00 93.62 90 ASP A N 1
ATOM 684 C CA . ASP A 1 90 ? -7.354 1.559 5.856 1.00 93.62 90 ASP A CA 1
ATOM 685 C C . ASP A 1 90 ? -7.096 0.551 4.720 1.00 93.62 90 ASP A C 1
ATOM 687 O O . ASP A 1 90 ? -6.295 0.784 3.811 1.00 93.62 90 ASP A O 1
ATOM 691 N N . SER A 1 91 ? -7.817 -0.569 4.754 1.00 90.56 91 SER A N 1
ATOM 692 C CA . SER A 1 91 ? -7.636 -1.677 3.816 1.00 90.56 91 SER A CA 1
ATOM 693 C C . SER A 1 91 ? -7.969 -1.291 2.374 1.00 90.56 91 SER A C 1
ATOM 695 O O . SER A 1 91 ? -7.273 -1.722 1.451 1.00 90.56 91 SER A O 1
ATOM 697 N N . GLY A 1 92 ? -8.993 -0.457 2.163 1.00 92.38 92 GLY A N 1
ATOM 698 C CA . GLY A 1 92 ? -9.366 0.021 0.830 1.00 92.38 92 GLY A CA 1
ATOM 699 C C . GLY A 1 92 ? -8.268 0.886 0.219 1.00 92.38 92 GLY A C 1
ATOM 700 O O . GLY A 1 92 ? -7.829 0.641 -0.907 1.00 92.38 92 GLY A O 1
ATOM 701 N N . THR A 1 93 ? -7.762 1.834 1.004 1.00 91.25 93 THR A N 1
ATOM 702 C CA . THR A 1 93 ? -6.667 2.728 0.605 1.00 91.25 93 THR A CA 1
ATOM 703 C C . THR A 1 93 ? -5.367 1.958 0.360 1.00 91.25 93 THR A C 1
ATOM 705 O O . THR A 1 93 ? -4.733 2.142 -0.680 1.00 91.25 93 THR A O 1
ATOM 708 N N . ALA A 1 94 ? -5.004 1.036 1.260 1.00 91.12 94 ALA A N 1
ATOM 709 C CA . ALA A 1 94 ? -3.810 0.200 1.130 1.00 91.12 94 ALA A CA 1
ATOM 710 C C . ALA A 1 94 ? -3.839 -0.634 -0.157 1.00 91.12 94 ALA A C 1
ATOM 712 O O . ALA A 1 94 ? -2.872 -0.648 -0.915 1.00 91.12 94 ALA A O 1
ATOM 713 N N . ARG A 1 95 ? -4.967 -1.292 -0.444 1.00 92.94 95 ARG A N 1
ATOM 714 C CA . ARG A 1 95 ? -5.131 -2.072 -1.677 1.00 92.94 95 ARG A CA 1
ATOM 715 C C . ARG A 1 95 ? -5.034 -1.190 -2.910 1.00 92.94 95 ARG A C 1
ATOM 717 O O . ARG A 1 95 ? -4.305 -1.540 -3.831 1.00 92.94 95 ARG A O 1
ATOM 724 N N . PHE A 1 96 ? -5.747 -0.065 -2.929 1.00 94.94 96 PHE A N 1
ATOM 725 C CA . PHE A 1 96 ? -5.761 0.822 -4.088 1.00 94.94 96 PHE A CA 1
ATOM 726 C C . PHE A 1 96 ? -4.353 1.309 -4.442 1.00 94.94 96 PHE A C 1
ATOM 728 O O . PHE A 1 96 ? -3.918 1.140 -5.577 1.00 94.94 96 PHE A O 1
ATOM 735 N N . VAL A 1 97 ? -3.620 1.848 -3.464 1.00 93.88 97 VAL A N 1
ATOM 736 C CA . VAL A 1 97 ? -2.274 2.393 -3.690 1.00 93.88 97 VAL A CA 1
ATOM 737 C C . VAL A 1 97 ? -1.294 1.296 -4.100 1.00 93.88 97 VAL A C 1
ATOM 739 O O . VAL A 1 97 ? -0.554 1.472 -5.066 1.00 93.88 97 VAL A O 1
ATOM 742 N N . VAL A 1 98 ? -1.302 0.154 -3.407 1.00 94.81 98 VAL A N 1
ATOM 743 C CA . VAL A 1 98 ? -0.340 -0.922 -3.677 1.00 94.81 98 VAL A CA 1
ATOM 744 C C . VAL A 1 98 ? -0.589 -1.570 -5.036 1.00 94.81 98 VAL A C 1
ATOM 746 O O . VAL A 1 98 ? 0.366 -1.778 -5.778 1.00 94.81 98 VAL A O 1
ATOM 749 N N . TYR A 1 99 ? -1.841 -1.848 -5.408 1.00 95.56 99 TYR A N 1
ATOM 750 C CA . TYR A 1 99 ? -2.125 -2.411 -6.730 1.00 95.56 99 TYR A CA 1
ATOM 751 C C . TYR A 1 99 ? -1.920 -1.397 -7.855 1.00 95.56 99 TYR A C 1
ATOM 753 O O . TYR A 1 99 ? -1.445 -1.784 -8.919 1.00 95.56 99 TYR A O 1
ATOM 761 N N . ALA A 1 100 ? -2.205 -0.109 -7.633 1.00 94.56 100 ALA A N 1
ATOM 762 C CA . ALA A 1 100 ? -1.876 0.928 -8.609 1.00 94.56 100 ALA A CA 1
ATOM 763 C C . ALA A 1 100 ? -0.360 0.990 -8.861 1.00 94.56 100 ALA A C 1
ATOM 765 O O . ALA A 1 100 ? 0.063 0.976 -10.013 1.00 94.56 100 ALA A O 1
ATOM 766 N N . ALA A 1 101 ? 0.453 0.975 -7.799 1.00 93.12 101 ALA A N 1
ATOM 767 C CA . ALA A 1 101 ? 1.909 0.931 -7.918 1.00 93.12 101 ALA A CA 1
ATOM 768 C C . ALA A 1 101 ? 2.394 -0.373 -8.574 1.00 93.12 101 ALA A C 1
ATOM 770 O O . ALA A 1 101 ? 3.247 -0.343 -9.454 1.00 93.12 101 ALA A O 1
ATOM 771 N N . HIS A 1 102 ? 1.818 -1.521 -8.209 1.00 94.25 102 HIS A N 1
ATOM 772 C CA . HIS A 1 102 ? 2.200 -2.808 -8.789 1.00 94.25 102 HIS A CA 1
ATOM 773 C C . HIS A 1 102 ? 1.887 -2.902 -10.292 1.00 94.25 102 HIS A C 1
ATOM 775 O O . HIS A 1 102 ? 2.658 -3.502 -11.029 1.00 94.25 102 HIS A O 1
ATOM 781 N N . LEU A 1 103 ? 0.803 -2.273 -10.761 1.00 92.88 103 LEU A N 1
ATOM 782 C CA . LEU A 1 103 ? 0.451 -2.228 -12.185 1.00 92.88 103 LEU A CA 1
ATOM 783 C C . LEU A 1 103 ? 1.371 -1.337 -13.023 1.00 92.88 103 LEU A C 1
ATOM 785 O O . LEU A 1 103 ? 1.543 -1.610 -14.210 1.00 92.88 103 LEU A O 1
ATOM 789 N N . VAL A 1 104 ? 1.911 -0.267 -12.438 1.00 91.25 104 VAL A N 1
ATOM 790 C CA . VAL A 1 104 ? 2.740 0.708 -13.162 1.00 91.25 104 VAL A CA 1
ATOM 791 C C . VAL A 1 104 ? 4.223 0.356 -13.074 1.00 91.25 104 VAL A C 1
ATOM 793 O O . VAL A 1 104 ? 4.906 0.400 -14.092 1.00 91.25 104 VAL A O 1
ATOM 796 N N . ASP A 1 105 ? 4.698 -0.031 -11.888 1.00 91.50 105 ASP A N 1
ATOM 797 C CA . ASP A 1 105 ? 6.125 -0.206 -11.589 1.00 91.50 105 ASP A CA 1
ATOM 798 C C . ASP A 1 105 ? 6.494 -1.650 -11.199 1.00 91.50 105 ASP A C 1
ATOM 800 O O . ASP A 1 105 ? 7.673 -2.001 -11.128 1.00 91.50 105 ASP A O 1
ATOM 804 N N . GLY A 1 106 ? 5.513 -2.512 -10.928 1.00 91.81 106 GLY A N 1
ATOM 805 C CA . GLY A 1 106 ? 5.739 -3.888 -10.491 1.00 91.81 106 GLY A CA 1
ATOM 806 C C . GLY A 1 106 ? 5.889 -4.883 -11.639 1.00 91.81 106 GLY A C 1
ATOM 807 O O . GLY A 1 106 ? 5.368 -4.701 -12.738 1.00 91.81 106 GLY A O 1
ATOM 808 N N . ASN A 1 107 ? 6.570 -5.997 -11.370 1.00 94.00 107 ASN A N 1
ATOM 809 C CA . ASN A 1 107 ? 6.590 -7.121 -12.296 1.00 94.00 107 ASN A CA 1
ATOM 810 C C . ASN A 1 107 ? 5.376 -8.025 -12.044 1.00 94.00 107 ASN A C 1
ATOM 812 O O . ASN A 1 107 ? 5.347 -8.795 -11.084 1.00 94.00 107 ASN A O 1
ATOM 816 N N . LEU A 1 108 ? 4.394 -7.948 -12.944 1.00 92.31 108 LEU A N 1
ATOM 817 C CA . LEU A 1 108 ? 3.131 -8.690 -12.853 1.00 92.31 108 LEU A CA 1
ATOM 818 C C . LEU A 1 108 ? 3.280 -10.210 -13.017 1.00 92.31 108 LEU A C 1
ATOM 820 O O . LEU A 1 108 ? 2.361 -10.952 -12.686 1.00 92.31 108 LEU A O 1
ATOM 824 N N . VAL A 1 109 ? 4.410 -10.688 -13.550 1.00 91.81 109 VAL A N 1
ATOM 825 C CA . VAL A 1 109 ? 4.655 -12.128 -13.738 1.00 91.81 109 VAL A CA 1
ATOM 826 C C . VAL A 1 109 ? 5.196 -12.758 -12.460 1.00 91.81 109 VAL A C 1
ATOM 828 O O . VAL 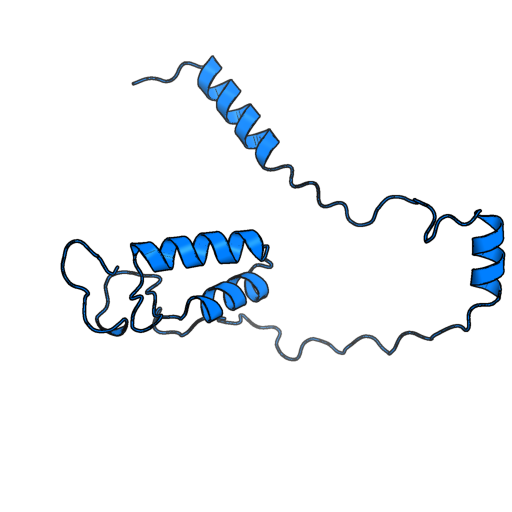A 1 109 ? 4.850 -13.890 -12.131 1.00 91.81 109 VAL A O 1
ATOM 831 N N . THR A 1 110 ? 6.059 -12.038 -11.747 1.00 92.44 110 THR A N 1
ATOM 832 C CA . THR A 1 110 ? 6.697 -12.522 -10.516 1.00 92.44 110 THR A CA 1
ATOM 833 C C . THR A 1 110 ? 5.978 -12.069 -9.247 1.00 92.44 110 THR A C 1
ATOM 835 O O . THR A 1 110 ? 6.335 -12.545 -8.175 1.00 92.44 110 THR A O 1
ATOM 838 N N . ASP A 1 111 ? 4.976 -11.187 -9.362 1.00 95.19 111 ASP A N 1
ATOM 839 C CA . ASP A 1 111 ? 4.252 -10.559 -8.245 1.00 95.19 111 ASP A CA 1
ATOM 840 C C . ASP A 1 111 ? 5.183 -9.779 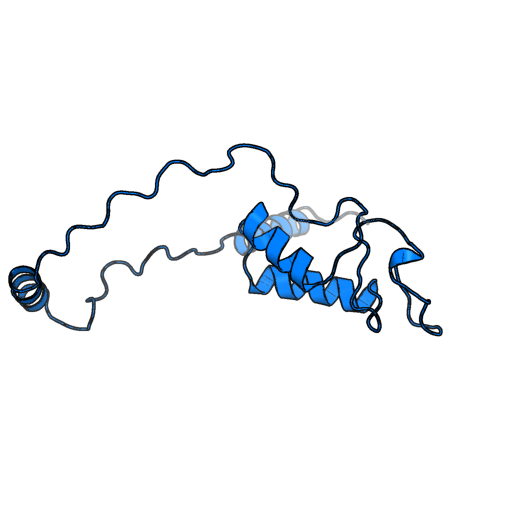-7.296 1.00 95.19 111 ASP A C 1
ATOM 842 O O . ASP A 1 111 ? 4.995 -9.737 -6.082 1.00 95.19 111 ASP A O 1
ATOM 846 N N . LEU A 1 112 ? 6.238 -9.164 -7.844 1.00 94.12 112 LEU A N 1
ATOM 847 C CA . LEU A 1 112 ? 7.234 -8.423 -7.068 1.00 94.12 112 LEU A CA 1
ATOM 848 C C . LEU A 1 112 ? 7.261 -6.943 -7.440 1.00 94.12 112 LEU A C 1
ATOM 850 O O . LEU A 1 112 ? 7.297 -6.572 -8.615 1.00 94.12 112 LEU A O 1
ATOM 854 N N . LEU A 1 113 ? 7.307 -6.096 -6.414 1.00 93.50 113 LEU A N 1
ATOM 855 C CA . LEU A 1 113 ? 7.453 -4.649 -6.515 1.00 93.50 113 LEU A CA 1
ATOM 856 C C . LEU A 1 113 ? 8.691 -4.201 -5.732 1.00 93.50 113 LEU A C 1
ATOM 858 O O . LEU A 1 113 ? 8.890 -4.609 -4.583 1.00 93.50 113 LEU A O 1
ATOM 862 N N . SER A 1 114 ? 9.516 -3.345 -6.340 1.00 94.06 114 SER A N 1
ATOM 863 C CA . SER A 1 114 ? 10.551 -2.626 -5.600 1.00 94.06 114 SER A CA 1
ATOM 864 C C . SER A 1 114 ? 9.982 -1.328 -5.043 1.00 94.06 114 SER A C 1
ATOM 866 O O . SER A 1 114 ? 9.347 -0.568 -5.762 1.00 94.06 114 SER A O 1
ATOM 868 N N . ILE A 1 115 ? 10.226 -1.063 -3.760 1.00 89.75 115 ILE A N 1
ATOM 869 C CA . ILE A 1 115 ? 9.842 0.207 -3.115 1.00 89.75 115 ILE A CA 1
ATOM 870 C C . ILE A 1 115 ? 10.887 1.318 -3.323 1.00 89.75 115 ILE A C 1
ATOM 872 O O . ILE A 1 115 ? 10.714 2.430 -2.830 1.00 89.75 115 ILE A O 1
ATOM 876 N N . GLY A 1 116 ? 12.011 0.984 -3.961 1.00 88.62 116 GLY A N 1
ATOM 877 C CA . GLY A 1 116 ? 13.130 1.882 -4.218 1.00 88.62 116 GLY A CA 1
ATOM 878 C C . GLY A 1 116 ? 13.242 2.217 -5.701 1.00 88.62 116 GLY A C 1
ATOM 879 O O . GLY A 1 116 ? 12.284 2.673 -6.310 1.00 88.62 116 GLY A O 1
ATOM 880 N N . GLY A 1 117 ? 14.435 2.025 -6.263 1.00 87.56 117 GLY A N 1
ATOM 881 C CA . GLY A 1 117 ? 14.661 2.135 -7.705 1.00 87.56 117 GLY A CA 1
ATOM 882 C C . GLY A 1 117 ? 14.878 0.777 -8.371 1.00 87.56 117 GLY A C 1
ATOM 883 O O . GLY A 1 117 ? 15.017 -0.247 -7.694 1.00 87.56 117 GLY A O 1
ATOM 884 N N . LYS A 1 118 ? 15.007 0.811 -9.701 1.00 89.75 118 LYS A N 1
ATOM 885 C CA . LYS A 1 118 ? 14.998 -0.383 -10.550 1.00 89.75 118 LYS A CA 1
ATOM 886 C C . LYS A 1 118 ? 16.009 -1.429 -10.145 1.00 89.75 118 LYS A C 1
ATOM 888 O O . LYS A 1 118 ? 17.209 -1.172 -10.038 1.00 89.75 118 LYS A O 1
ATOM 893 N N . THR A 1 119 ? 15.515 -2.652 -9.984 1.00 90.56 119 THR A N 1
ATOM 894 C CA . THR A 1 119 ? 16.306 -3.791 -9.527 1.00 90.56 119 THR A CA 1
ATOM 895 C C . THR A 1 119 ? 15.998 -5.045 -10.328 1.00 90.56 119 THR A C 1
ATOM 897 O O . THR A 1 119 ? 14.855 -5.340 -10.645 1.00 90.56 119 THR A O 1
ATOM 900 N N . LYS A 1 120 ? 17.029 -5.851 -10.600 1.00 91.62 120 LYS A N 1
ATOM 901 C CA . LYS A 1 120 ? 16.881 -7.158 -11.271 1.00 91.62 120 LYS A CA 1
ATOM 902 C C . LYS A 1 120 ? 16.183 -8.206 -10.397 1.00 91.62 120 LYS A C 1
ATOM 904 O O . LYS A 1 120 ? 15.869 -9.294 -10.864 1.00 91.62 120 LYS A O 1
ATOM 909 N N . LYS A 1 121 ? 15.978 -7.899 -9.113 1.00 90.62 121 LYS A N 1
ATOM 910 C CA . LYS A 1 121 ? 15.340 -8.793 -8.141 1.00 90.62 121 LYS A CA 1
ATOM 911 C C . LYS A 1 121 ? 13.840 -8.969 -8.374 1.00 90.62 121 LYS A C 1
ATOM 913 O O . LYS A 1 121 ? 13.289 -9.955 -7.904 1.00 90.62 121 LYS A O 1
ATOM 918 N N . THR A 1 122 ? 13.194 -8.055 -9.099 1.00 89.31 122 THR A N 1
ATOM 919 C CA . THR A 1 122 ? 11.786 -8.198 -9.495 1.00 89.31 122 THR A CA 1
ATOM 920 C C . THR A 1 122 ? 11.609 -9.159 -10.674 1.00 89.31 122 THR A C 1
ATOM 922 O O . THR A 1 122 ? 10.481 -9.502 -10.995 1.00 89.31 122 THR A O 1
ATOM 925 N N . GLY A 1 123 ? 12.684 -9.658 -11.297 1.00 90.94 123 GLY A N 1
ATOM 926 C CA . GLY A 1 123 ? 12.630 -10.650 -12.375 1.00 90.94 123 GLY A CA 1
ATOM 927 C C . GLY A 1 123 ? 13.048 -10.097 -13.737 1.00 90.94 123 GLY A C 1
ATOM 928 O O . GLY A 1 123 ? 13.708 -9.065 -13.828 1.00 90.94 123 GLY A O 1
ATOM 929 N N . ALA A 1 124 ? 12.702 -10.827 -14.801 1.00 90.75 124 ALA A N 1
ATOM 930 C CA . ALA A 1 124 ? 12.953 -10.392 -16.173 1.00 90.75 124 ALA A CA 1
ATOM 931 C C . ALA A 1 124 ? 11.997 -9.258 -16.564 1.00 90.75 124 ALA A C 1
ATOM 933 O O . ALA A 1 124 ? 10.799 -9.334 -16.281 1.00 90.75 124 ALA A O 1
ATOM 934 N N . ASP A 1 125 ? 12.536 -8.234 -17.226 1.00 88.44 125 ASP A N 1
ATOM 935 C CA . ASP A 1 125 ? 11.761 -7.080 -17.674 1.00 88.44 125 ASP A CA 1
ATOM 936 C C . ASP A 1 125 ? 10.724 -7.494 -18.738 1.00 88.44 125 ASP A C 1
ATOM 938 O O . ASP A 1 125 ? 11.038 -8.303 -19.623 1.00 88.44 125 ASP A O 1
ATOM 942 N N . PRO A 1 126 ? 9.495 -6.951 -18.681 1.00 87.38 126 PRO A N 1
ATOM 943 C CA . PRO A 1 126 ? 8.488 -7.193 -19.703 1.00 87.38 126 PRO A CA 1
ATOM 944 C C . PRO A 1 126 ? 8.882 -6.531 -21.037 1.00 87.38 126 PRO A C 1
ATOM 946 O O . PRO A 1 126 ? 9.716 -5.621 -21.071 1.00 87.38 126 PRO A O 1
ATOM 949 N N . PRO A 1 127 ? 8.283 -6.963 -22.161 1.00 89.25 127 PRO A N 1
ATOM 950 C CA . PRO A 1 127 ? 8.497 -6.301 -23.438 1.00 89.25 127 PRO A CA 1
ATOM 951 C C . PRO A 1 127 ? 7.980 -4.849 -23.396 1.00 89.25 127 PRO A C 1
ATOM 953 O O . PRO A 1 127 ? 6.950 -4.577 -22.770 1.00 89.25 127 PRO A O 1
ATOM 956 N N . PRO A 1 128 ? 8.637 -3.913 -24.105 1.00 85.69 128 PRO A N 1
ATO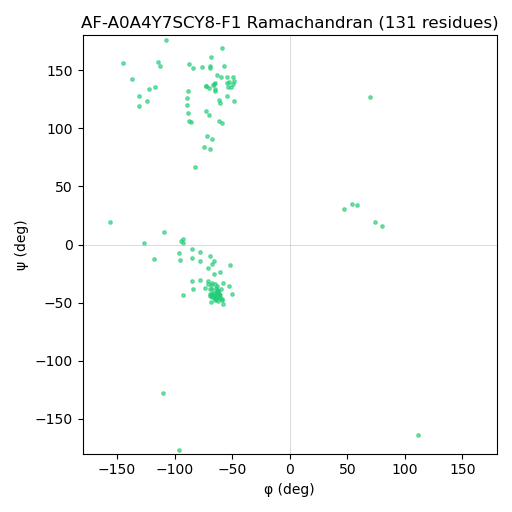M 957 C CA . PRO A 1 128 ? 8.135 -2.550 -24.258 1.00 85.69 128 PRO A CA 1
ATOM 958 C C . PRO A 1 128 ? 6.697 -2.544 -24.812 1.00 85.69 128 PRO A C 1
ATOM 960 O O . PRO A 1 128 ? 6.378 -3.383 -25.659 1.00 85.69 128 PRO A O 1
ATOM 963 N N . PRO A 1 129 ? 5.820 -1.612 -24.392 1.00 84.38 129 PRO A N 1
ATOM 964 C CA . PRO A 1 129 ? 6.091 -0.386 -23.632 1.00 84.38 129 PRO A CA 1
ATOM 965 C C . PRO A 1 129 ? 5.977 -0.535 -22.106 1.00 84.38 129 PRO A C 1
ATOM 967 O O . PRO A 1 129 ? 6.053 0.470 -21.403 1.00 84.38 129 PRO A O 1
ATOM 970 N N . ALA A 1 130 ? 5.748 -1.748 -21.593 1.00 78.75 130 ALA A N 1
ATOM 971 C CA . ALA A 1 130 ? 5.622 -1.968 -20.158 1.00 78.75 130 ALA A CA 1
ATOM 972 C C . ALA A 1 130 ? 6.959 -1.691 -19.457 1.00 78.75 130 ALA A C 1
ATOM 974 O O . ALA A 1 130 ? 8.023 -2.072 -19.949 1.00 78.75 130 ALA A O 1
ATOM 975 N N . I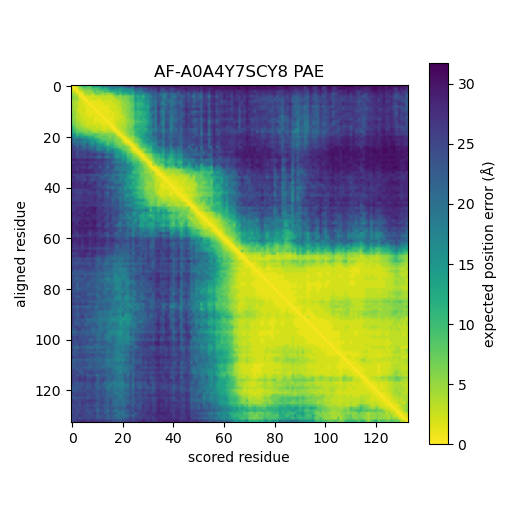LE A 1 131 ? 6.893 -1.020 -18.311 1.00 79.50 131 ILE A N 1
ATOM 976 C CA . ILE A 1 131 ? 8.054 -0.695 -17.486 1.00 79.50 131 ILE A CA 1
ATOM 977 C C . ILE A 1 131 ? 7.973 -1.466 -16.172 1.00 79.50 131 ILE A C 1
ATOM 979 O O . ILE A 1 131 ? 6.894 -1.833 -15.723 1.00 79.50 131 ILE A O 1
ATOM 983 N N . VAL A 1 132 ? 9.134 -1.720 -15.576 1.00 78.38 132 VAL A N 1
ATOM 984 C CA . VAL A 1 132 ? 9.246 -2.160 -14.183 1.00 78.38 132 VAL A CA 1
ATOM 985 C C . VAL A 1 132 ? 10.288 -1.284 -13.511 1.00 78.38 132 VAL A C 1
ATOM 987 O O . VAL A 1 132 ? 11.380 -1.078 -14.072 1.00 78.38 132 VAL A O 1
ATOM 990 N N . GLY A 1 133 ? 9.878 -0.717 -12.382 1.00 70.12 133 GLY A N 1
ATOM 991 C CA . GLY A 1 133 ? 10.590 0.293 -11.616 1.00 70.12 133 GLY A CA 1
ATOM 992 C C . GLY A 1 133 ? 11.633 -0.265 -10.681 1.00 70.12 133 GLY A C 1
ATOM 993 O O . GLY A 1 133 ? 11.843 -1.504 -10.609 1.00 70.12 133 GLY A O 1
#

Sequence (133 aa):
MAFNRSFLSLFALVSLLTNISSTLAFPSYSSLAGLSEREVEELVARLPQVLPPNPPGPLEFNGTKLYLPRDGVATPTQIIQAVQEGFNMDSGTARFVVYAAHLVDGNLVTDLLSIGGKTKKTGADPPPPAIVG

Secondary structure (DSSP, 8-state):
-PPPHHHHHHHHHHHHHHT------S-SS--TTS--HHHHHHHHHHS---PPPPPPPSPS--S----S-TTSEE-HHHHHHHHHHHH---HHHHHHHHHHHHHHHSBTTTTBEESSS--GGG-SPPSTT----

InterPro domains:
  IPR000028 Chloroperoxidase [PF01328] (67-102)
  IPR036851 Chloroperoxidase-like superfamily [G3DSA:1.10.489.10] (65-133)
  IPR036851 Chloroperoxidase-like superfamily [SSF47571] (67-116)

pLDDT: mean 81.88, std 12.69, range [38.53, 95.56]

Radius of gyration: 24.52 Å; Cα contacts (8 Å, |Δi|>4): 99; chains: 1; bounding box: 54×48×58 Å

Foldseek 3Di:
DDDDPVRVVVVVVVVVVVPCPPPPPDDPDDPPVPDDPVVVVVVVVVDDDDDDPDPDDPDPDPDDDDQADPVQKDALVSQLVCCCVVVVDDSVVSNVVSVVQCQQAADPVQRMAGPDDDDCVSDDADDPPHHHD